Protein AF-A0A6A8G1H1-F1 (afdb_monomer_lite)

InterPro domains:
  IPR019109 Magnetosome protein MamF/MmsF [PF09685] (19-123)

Structure (mmCIF, N/CA/C/O backbone):
data_AF-A0A6A8G1H1-F1
#
_entry.id   AF-A0A6A8G1H1-F1
#
loop_
_atom_site.group_PDB
_atom_site.id
_atom_site.type_symbol
_atom_site.label_atom_id
_atom_site.label_alt_id
_atom_site.label_comp_id
_atom_site.label_asym_id
_atom_site.label_entity_id
_atom_site.label_seq_id
_atom_site.pdbx_PDB_ins_code
_atom_site.Cartn_x
_atom_site.Cartn_y
_atom_site.Cartn_z
_atom_site.occupancy
_atom_site.B_iso_or_equiv
_atom_site.auth_seq_id
_atom_site.auth_comp_id
_atom_site.auth_asym_id
_atom_site.auth_atom_id
_atom_site.pdbx_PDB_model_num
ATOM 1 N N . MET A 1 1 ? -33.283 -12.724 51.612 1.00 51.75 1 MET A N 1
ATOM 2 C CA . MET A 1 1 ? -32.163 -11.760 51.646 1.00 51.75 1 MET A CA 1
ATOM 3 C C . MET A 1 1 ? -31.000 -12.291 50.805 1.00 51.75 1 MET A C 1
ATOM 5 O O . MET A 1 1 ? -29.936 -12.571 51.327 1.00 51.75 1 MET A O 1
ATOM 9 N N . THR A 1 2 ? -31.234 -12.507 49.508 1.00 59.75 2 THR A N 1
ATOM 10 C CA . THR A 1 2 ? -30.225 -12.965 48.522 1.00 59.75 2 THR A CA 1
ATOM 11 C C . THR A 1 2 ? -30.510 -12.427 47.112 1.00 59.75 2 THR A C 1
ATOM 13 O O . THR A 1 2 ? -29.699 -12.595 46.211 1.00 59.75 2 THR A O 1
ATOM 16 N N . THR A 1 3 ? -31.642 -11.747 46.909 1.00 60.66 3 THR A N 1
ATOM 17 C CA . THR A 1 3 ? -32.106 -11.293 45.593 1.00 60.66 3 THR A CA 1
ATOM 18 C C . THR A 1 3 ? -31.481 -9.966 45.146 1.00 60.66 3 THR A C 1
ATOM 20 O O . THR A 1 3 ? -31.533 -9.654 43.966 1.00 60.66 3 THR A O 1
ATOM 23 N N . GLU A 1 4 ? -30.837 -9.215 46.047 1.00 57.47 4 GLU A N 1
ATOM 24 C CA . GLU A 1 4 ? -30.226 -7.911 45.723 1.00 57.47 4 GLU A CA 1
ATOM 25 C C . GLU A 1 4 ? -28.747 -7.994 45.305 1.00 57.47 4 GLU A C 1
ATOM 27 O O . GLU A 1 4 ? -28.201 -7.036 44.772 1.00 57.47 4 GLU A O 1
ATOM 32 N N . MET A 1 5 ? -28.087 -9.148 45.471 1.00 56.41 5 MET A N 1
ATOM 33 C CA . MET A 1 5 ? -26.690 -9.328 45.033 1.00 56.41 5 MET A CA 1
ATOM 34 C C . MET A 1 5 ? -26.546 -9.681 43.544 1.00 56.41 5 MET A C 1
ATOM 36 O O . MET A 1 5 ? -25.437 -9.623 43.019 1.00 56.41 5 MET A O 1
ATOM 40 N N . ASN A 1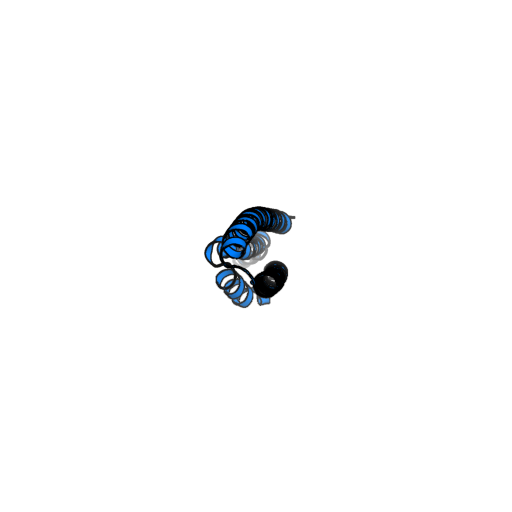 6 ? -27.643 -10.003 42.849 1.00 56.03 6 ASN A N 1
ATOM 41 C CA . ASN A 1 6 ? -27.606 -10.386 41.432 1.00 56.03 6 ASN A CA 1
ATOM 42 C C . ASN A 1 6 ? -27.841 -9.215 40.464 1.00 56.03 6 ASN A C 1
ATOM 44 O O . ASN A 1 6 ? -27.502 -9.337 39.288 1.00 56.03 6 ASN A O 1
ATOM 48 N N . ASP A 1 7 ? -28.348 -8.074 40.939 1.00 54.41 7 ASP A N 1
ATOM 49 C CA . ASP A 1 7 ? -28.655 -6.916 40.080 1.00 54.41 7 ASP A CA 1
ATOM 50 C C . ASP A 1 7 ? -27.447 -5.979 39.870 1.00 54.41 7 ASP A C 1
ATOM 52 O O . ASP A 1 7 ? -27.387 -5.186 38.935 1.00 54.41 7 ASP A O 1
ATOM 56 N N . VAL A 1 8 ? -26.388 -6.140 40.672 1.00 57.62 8 VAL A N 1
ATOM 57 C CA . VAL A 1 8 ? -25.155 -5.334 40.565 1.00 57.62 8 VAL A CA 1
ATOM 58 C C . VAL A 1 8 ? -24.237 -5.783 39.414 1.00 57.62 8 VAL A C 1
ATOM 60 O O . VAL A 1 8 ? -23.178 -5.199 39.187 1.00 57.62 8 VAL A O 1
ATOM 63 N N . THR A 1 9 ? -24.611 -6.827 38.667 1.00 56.66 9 THR A N 1
ATOM 64 C CA . THR A 1 9 ? -23.761 -7.408 37.611 1.00 56.66 9 THR A CA 1
ATOM 65 C C . THR A 1 9 ? -24.048 -6.885 36.203 1.00 56.66 9 THR A C 1
ATOM 67 O O . THR A 1 9 ? -23.244 -7.128 35.303 1.00 56.66 9 THR A O 1
ATOM 70 N N . ASN A 1 10 ? -25.128 -6.127 35.982 1.00 51.62 10 ASN A N 1
ATOM 71 C CA . ASN A 1 10 ? -25.606 -5.847 34.622 1.00 51.62 10 ASN A CA 1
ATOM 72 C C . ASN A 1 10 ? -25.492 -4.386 34.167 1.00 51.62 10 ASN A C 1
ATOM 74 O O . ASN A 1 10 ? -26.318 -3.900 33.404 1.00 51.62 10 ASN A O 1
ATOM 78 N N . HIS A 1 11 ? -24.441 -3.685 34.587 1.00 48.34 11 HIS A N 1
ATOM 79 C CA . HIS A 1 11 ? -23.908 -2.539 33.846 1.00 48.34 11 HIS A CA 1
ATOM 80 C C . HIS A 1 11 ? -22.383 -2.684 33.775 1.00 48.34 11 HIS A C 1
ATOM 82 O O . HIS A 1 11 ? -21.632 -2.086 34.540 1.00 48.34 11 HIS A O 1
ATOM 88 N N . GLN A 1 12 ? -21.912 -3.489 32.817 1.00 55.16 12 GLN A N 1
ATOM 89 C CA . GLN A 1 12 ? -20.512 -3.513 32.371 1.00 55.16 12 GLN A CA 1
ATOM 90 C C . GLN A 1 12 ? -20.343 -2.793 31.009 1.00 55.16 12 GLN A C 1
ATOM 92 O O . GLN A 1 12 ? -19.716 -3.363 30.113 1.00 55.16 12 GLN A O 1
ATOM 97 N N . PRO A 1 13 ? -20.879 -1.568 30.785 1.00 55.28 13 PRO A N 1
ATOM 98 C CA . PRO A 1 13 ? -20.740 -0.899 29.489 1.00 55.28 13 PRO A CA 1
ATOM 99 C C . PRO A 1 13 ? -19.266 -0.637 29.145 1.00 55.28 13 PRO A C 1
ATOM 101 O O . PRO A 1 13 ? -18.880 -0.766 27.991 1.00 55.28 13 PRO A O 1
ATOM 104 N N . ASN A 1 14 ? -18.433 -0.371 30.159 1.00 61.41 14 ASN A N 1
ATOM 105 C CA . ASN A 1 14 ? -17.014 -0.048 29.995 1.00 61.41 14 ASN A CA 1
ATOM 106 C C . ASN A 1 14 ? -16.165 -1.256 29.547 1.00 61.41 14 ASN A C 1
ATOM 108 O O . ASN A 1 14 ? -15.228 -1.118 28.773 1.00 61.41 14 ASN A O 1
ATOM 112 N N . ARG A 1 15 ? -16.476 -2.475 30.008 1.00 64.19 15 ARG A N 1
ATOM 113 C CA . ARG A 1 15 ? -15.637 -3.646 29.697 1.00 64.19 15 ARG A CA 1
ATOM 114 C C . ARG A 1 15 ? -15.801 -4.082 28.245 1.00 64.19 15 ARG A C 1
ATOM 116 O O . ARG A 1 15 ? -14.813 -4.249 27.541 1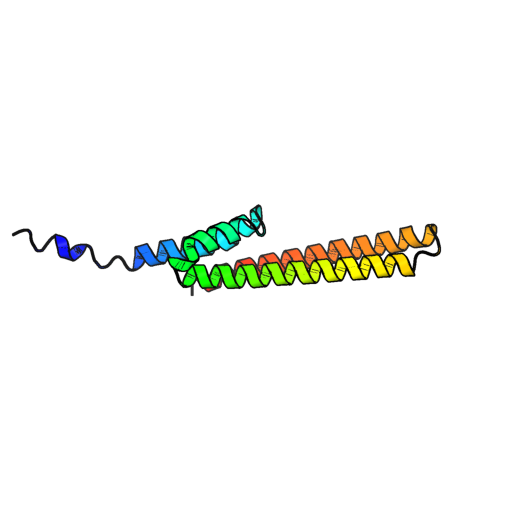.00 64.19 15 ARG A O 1
ATOM 123 N N . LYS A 1 16 ? -17.055 -4.161 27.788 1.00 69.94 16 LYS A N 1
ATOM 124 C CA . LYS A 1 16 ? -17.370 -4.507 26.402 1.00 69.94 16 LYS A CA 1
ATOM 125 C C . LYS A 1 16 ? -16.830 -3.455 25.427 1.00 69.94 16 LYS A C 1
ATOM 127 O O . LYS A 1 16 ? -16.216 -3.826 24.437 1.00 69.94 16 LYS A O 1
ATOM 132 N N . SER A 1 17 ? -16.964 -2.159 25.732 1.00 73.94 17 SER A N 1
ATOM 133 C CA . SER A 1 17 ? -16.403 -1.101 24.878 1.00 73.94 17 SER A CA 1
ATOM 134 C C . SER A 1 17 ? -14.877 -1.164 24.775 1.00 73.94 17 SER A C 1
ATOM 136 O O . SER A 1 17 ? -14.325 -0.959 23.698 1.00 73.94 17 SER A O 1
ATOM 138 N N . ASN A 1 18 ? -14.184 -1.475 25.873 1.00 79.81 18 ASN A N 1
ATOM 139 C CA . ASN A 1 18 ? -12.722 -1.540 25.876 1.00 79.81 18 ASN A CA 1
ATOM 140 C C . ASN A 1 18 ? -12.202 -2.719 25.053 1.00 79.81 18 ASN A C 1
ATOM 142 O O . ASN A 1 18 ? -11.249 -2.550 24.294 1.00 79.81 18 ASN A O 1
ATOM 146 N N . ASP A 1 19 ? -12.850 -3.880 25.148 1.00 82.00 19 ASP A N 1
ATOM 147 C CA . ASP A 1 19 ? -12.478 -5.052 24.355 1.00 82.00 19 ASP 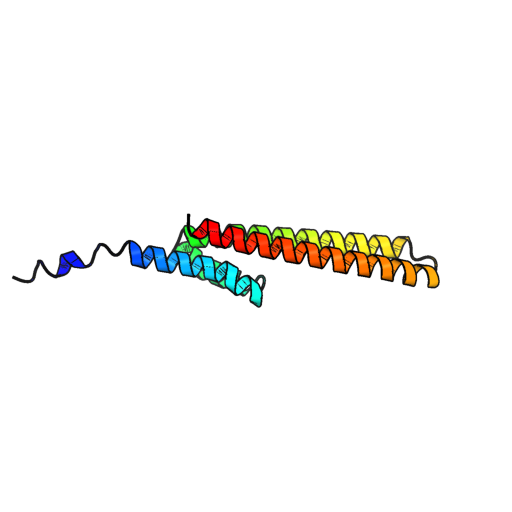A CA 1
ATOM 148 C C . ASP A 1 19 ? -12.661 -4.777 22.854 1.00 82.00 19 ASP A C 1
ATOM 150 O O . ASP A 1 19 ? -11.779 -5.087 22.055 1.00 82.00 19 ASP A O 1
ATOM 154 N N . GLU A 1 20 ? -13.752 -4.115 22.459 1.00 80.56 20 GLU A N 1
ATOM 155 C CA . GLU A 1 20 ? -14.006 -3.718 21.067 1.00 80.56 20 GLU A CA 1
ATOM 156 C C . GLU A 1 20 ? -12.953 -2.729 20.530 1.00 80.56 20 GLU A C 1
ATOM 158 O O . GLU A 1 20 ? -12.461 -2.895 19.407 1.00 80.56 20 GLU A O 1
ATOM 163 N N . ASN A 1 21 ? -12.544 -1.753 21.347 1.00 83.88 21 ASN A N 1
ATOM 164 C CA . ASN A 1 21 ? -11.486 -0.799 21.005 1.00 83.88 21 ASN A CA 1
ATOM 165 C C . ASN A 1 21 ? -10.134 -1.497 20.817 1.00 83.88 21 ASN A C 1
ATOM 167 O O . ASN A 1 21 ? -9.438 -1.246 19.830 1.00 83.88 21 ASN A O 1
ATOM 171 N N . ILE A 1 22 ? -9.780 -2.415 21.724 1.00 84.88 22 ILE A N 1
ATOM 172 C CA . ILE A 1 22 ? -8.536 -3.192 21.640 1.00 84.88 22 ILE A CA 1
ATOM 173 C C . ILE A 1 22 ? -8.524 -4.038 20.366 1.00 84.88 22 ILE A C 1
ATOM 175 O O . ILE A 1 22 ? -7.512 -4.066 19.669 1.00 84.88 22 ILE A O 1
ATOM 179 N N . MET A 1 23 ? -9.638 -4.687 20.017 1.00 83.62 23 MET A N 1
ATOM 180 C CA . MET A 1 23 ? -9.749 -5.509 18.804 1.00 83.62 23 MET A CA 1
ATOM 181 C C . MET A 1 23 ? -9.554 -4.679 17.535 1.00 83.62 23 MET A C 1
ATOM 183 O O . MET A 1 23 ? -8.839 -5.099 16.625 1.00 83.62 23 MET A O 1
ATOM 187 N N . ALA A 1 24 ? -10.158 -3.491 17.480 1.00 82.44 24 ALA A N 1
ATOM 188 C CA . ALA A 1 24 ? -10.002 -2.583 16.352 1.00 82.44 24 ALA A CA 1
ATOM 189 C C . ALA A 1 24 ? -8.570 -2.049 16.239 1.00 82.44 24 ALA A C 1
ATOM 191 O O . ALA A 1 24 ? -8.018 -2.027 15.141 1.00 82.44 24 ALA A O 1
ATOM 192 N N . MET A 1 25 ? -7.928 -1.700 17.357 1.00 84.44 25 MET A N 1
ATOM 193 C CA . MET A 1 25 ? -6.504 -1.348 17.366 1.00 84.44 25 MET A CA 1
ATOM 194 C C . MET A 1 25 ? -5.631 -2.517 16.903 1.00 84.44 25 MET A C 1
ATOM 196 O O . MET A 1 25 ? -4.678 -2.311 16.152 1.00 84.44 25 MET A O 1
ATOM 200 N N . LEU A 1 26 ? -5.977 -3.747 17.293 1.00 84.81 26 LEU A N 1
ATOM 201 C CA . LEU A 1 26 ? -5.249 -4.953 16.910 1.00 84.81 26 LEU A CA 1
ATOM 202 C C . LEU A 1 26 ? -5.222 -5.153 15.390 1.00 84.81 26 LEU A C 1
ATOM 204 O O . LEU A 1 26 ? -4.204 -5.592 14.870 1.00 84.81 26 LEU A O 1
ATOM 208 N N . ILE A 1 27 ? -6.289 -4.789 14.669 1.00 83.12 27 ILE A N 1
ATOM 209 C CA . ILE A 1 27 ? -6.325 -4.821 13.194 1.00 83.12 27 ILE A CA 1
ATOM 210 C C . ILE A 1 27 ? -5.221 -3.923 12.614 1.00 83.12 27 ILE A C 1
ATOM 212 O O . ILE A 1 27 ? -4.433 -4.370 11.781 1.00 83.12 27 ILE A O 1
ATOM 216 N N . TYR A 1 28 ? -5.107 -2.681 13.089 1.00 81.75 28 TYR A N 1
ATOM 217 C CA . TYR A 1 28 ? -4.083 -1.737 12.623 1.00 81.75 28 TYR A CA 1
ATOM 218 C C . TYR A 1 28 ? -2.674 -2.093 13.115 1.00 81.75 28 TYR A C 1
ATOM 220 O O . TYR A 1 28 ? -1.694 -1.849 12.414 1.00 81.75 28 TYR A O 1
ATOM 228 N N . LEU A 1 29 ? -2.553 -2.720 14.286 1.00 82.19 29 LEU A N 1
ATOM 229 C CA . LEU A 1 29 ? -1.263 -3.122 14.841 1.0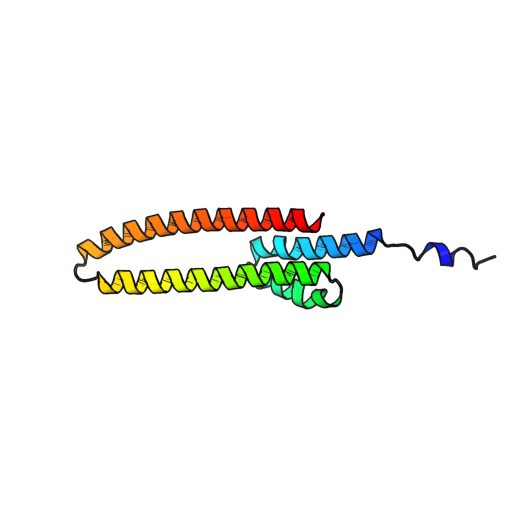0 82.19 29 LEU A CA 1
ATOM 230 C C . LEU A 1 29 ? -0.718 -4.391 14.167 1.00 82.19 29 LEU A C 1
ATOM 232 O O . LEU A 1 29 ? 0.452 -4.431 13.793 1.00 82.19 29 LEU A O 1
ATOM 236 N N . LEU A 1 30 ? -1.560 -5.407 13.927 1.00 81.00 30 LEU A N 1
ATOM 237 C CA . LEU A 1 30 ?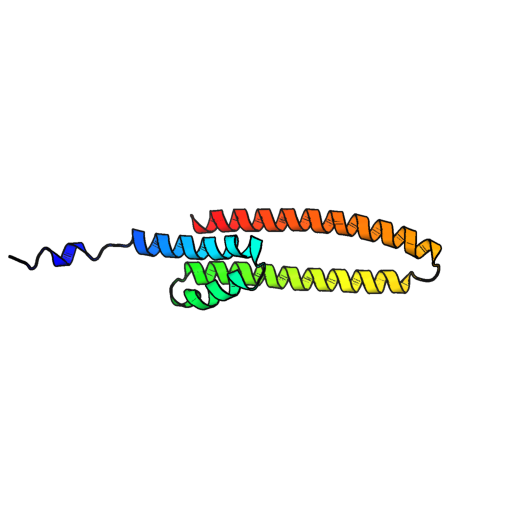 -1.164 -6.608 13.176 1.00 81.00 30 LEU A CA 1
ATOM 238 C C . LEU A 1 30 ? -0.875 -6.304 11.711 1.00 81.00 30 LEU A C 1
ATOM 240 O O . LEU A 1 30 ? -0.082 -7.021 11.097 1.00 81.00 30 LEU A O 1
ATOM 244 N N . SER A 1 31 ? -1.480 -5.256 11.150 1.00 77.94 31 SER A N 1
ATOM 245 C CA . SER A 1 31 ? -1.165 -4.779 9.803 1.00 77.94 31 SER A CA 1
ATOM 246 C C . SER A 1 31 ? 0.325 -4.493 9.632 1.00 77.94 31 SER A C 1
ATOM 248 O O . SER A 1 31 ? 0.880 -4.795 8.580 1.00 77.94 31 SER A O 1
ATOM 250 N N . LEU A 1 32 ? 0.997 -3.975 10.662 1.00 72.62 32 LEU A N 1
ATOM 251 C CA . LEU A 1 32 ? 2.427 -3.662 10.588 1.00 72.62 32 LEU A CA 1
ATOM 252 C C . LEU A 1 32 ? 3.293 -4.907 10.356 1.00 72.62 32 LEU A C 1
ATOM 254 O O . LEU A 1 32 ? 4.338 -4.814 9.721 1.00 72.62 32 LEU A O 1
ATOM 258 N N . PHE A 1 33 ? 2.847 -6.069 10.837 1.00 75.25 33 PHE A N 1
ATOM 259 C CA . PHE A 1 33 ? 3.599 -7.324 10.749 1.00 75.25 33 PHE A CA 1
ATOM 260 C C . PHE A 1 33 ? 3.103 -8.248 9.640 1.00 75.25 33 PHE A C 1
ATOM 262 O O . PHE A 1 33 ? 3.883 -8.989 9.053 1.00 75.25 33 PHE A O 1
ATOM 269 N N . THR A 1 34 ? 1.797 -8.237 9.370 1.00 74.56 34 THR A N 1
ATOM 270 C CA . THR A 1 34 ? 1.146 -9.231 8.502 1.00 74.56 34 THR A CA 1
ATOM 271 C C . THR A 1 34 ? 0.421 -8.633 7.298 1.00 74.56 34 THR A C 1
ATOM 273 O O . THR A 1 34 ? -0.123 -9.415 6.523 1.00 74.56 34 THR A O 1
ATOM 276 N N . SER A 1 35 ? 0.459 -7.297 7.127 1.00 71.88 35 SER A N 1
ATOM 277 C CA . SER A 1 35 ? 0.045 -6.426 5.997 1.00 71.88 35 SER A CA 1
ATOM 278 C C . SER A 1 35 ? -1.347 -6.614 5.371 1.00 71.88 35 SER A C 1
ATOM 280 O O . SER A 1 35 ? -1.910 -5.656 4.862 1.00 71.88 35 SER A O 1
ATOM 282 N N . ILE A 1 36 ? -1.918 -7.816 5.385 1.00 81.38 36 ILE A N 1
ATOM 283 C CA . ILE A 1 36 ? -3.224 -8.180 4.832 1.00 81.38 36 ILE A CA 1
ATOM 284 C C . ILE A 1 36 ? -3.831 -9.317 5.664 1.00 81.38 36 ILE A C 1
ATOM 286 O O . ILE A 1 36 ? -4.960 -9.199 6.130 1.00 81.38 36 ILE A O 1
ATOM 290 N N . ILE A 1 37 ? -3.087 -10.413 5.871 1.00 84.56 37 ILE A N 1
ATOM 291 C CA . ILE A 1 37 ? -3.635 -11.675 6.401 1.00 84.56 37 ILE A CA 1
ATOM 292 C C . ILE A 1 37 ? -4.106 -11.526 7.854 1.00 84.56 37 ILE A C 1
ATOM 294 O O . ILE A 1 37 ? -5.244 -11.871 8.161 1.00 84.56 37 ILE A O 1
ATOM 298 N N . GLY A 1 38 ? -3.271 -11.002 8.756 1.00 85.94 38 GLY A N 1
ATOM 299 C CA . GLY A 1 38 ? -3.632 -10.887 10.177 1.00 85.94 38 GLY A CA 1
ATOM 300 C C . GLY A 1 38 ? -4.838 -9.974 10.430 1.00 85.94 38 GLY A C 1
ATOM 301 O O . GLY A 1 38 ? -5.790 -10.418 11.074 1.00 85.94 38 GLY A O 1
ATOM 302 N N . PRO A 1 39 ? -4.862 -8.741 9.886 1.00 86.06 39 PRO A N 1
ATOM 303 C CA . PRO A 1 39 ? -6.018 -7.850 9.975 1.00 86.06 39 PRO A CA 1
ATOM 304 C C . PRO A 1 39 ? -7.299 -8.477 9.410 1.00 86.06 39 PRO A C 1
ATOM 306 O O . PRO A 1 39 ? -8.364 -8.352 10.014 1.00 86.06 39 PRO A O 1
ATOM 309 N N . LEU A 1 40 ? -7.192 -9.186 8.279 1.00 88.62 40 LEU A N 1
ATOM 310 C CA . LEU A 1 40 ? -8.319 -9.847 7.624 1.00 88.62 40 LEU A CA 1
ATOM 311 C C . LEU A 1 40 ? -8.893 -10.986 8.477 1.00 88.62 40 LEU A C 1
ATOM 313 O O . LEU A 1 40 ? -10.112 -11.079 8.608 1.00 88.62 40 LEU A O 1
ATOM 317 N N . ILE A 1 41 ? -8.036 -11.815 9.088 1.00 87.69 41 ILE A N 1
ATOM 318 C CA . ILE A 1 41 ? -8.463 -12.882 10.008 1.00 87.69 41 ILE A CA 1
ATOM 319 C C . ILE A 1 41 ? -9.210 -12.288 11.207 1.00 87.69 41 ILE A C 1
ATOM 321 O O . ILE A 1 41 ? -10.296 -12.757 11.543 1.00 87.69 41 ILE A O 1
ATOM 325 N N . ILE A 1 42 ? -8.662 -11.242 11.836 1.00 86.12 42 ILE A N 1
ATOM 326 C CA . ILE A 1 42 ? -9.287 -10.616 13.010 1.00 86.12 42 ILE A CA 1
ATOM 327 C C . ILE A 1 42 ? -10.639 -10.012 12.637 1.00 86.12 42 ILE A C 1
ATOM 329 O O . ILE A 1 42 ? -11.616 -10.216 13.358 1.00 86.12 42 ILE A O 1
ATOM 333 N N . TRP A 1 43 ? -10.712 -9.305 11.506 1.00 90.69 43 TRP A N 1
ATOM 334 C CA . TRP A 1 43 ? -11.967 -8.735 11.034 1.00 90.69 43 TRP A CA 1
ATOM 335 C C . TRP A 1 43 ? -13.004 -9.826 10.751 1.00 90.69 43 TRP A C 1
ATOM 337 O O . TRP A 1 43 ? -14.119 -9.719 11.249 1.00 90.69 43 TRP A O 1
ATOM 347 N N . LEU A 1 44 ? -12.654 -10.912 10.050 1.00 88.00 44 LEU A N 1
ATOM 348 C CA . LEU A 1 44 ? -13.597 -12.012 9.797 1.00 88.00 44 LEU A CA 1
ATOM 349 C C . LEU A 1 44 ? -14.128 -12.650 11.084 1.00 88.00 44 LEU A C 1
ATOM 351 O O . LEU A 1 44 ? -15.295 -13.027 11.118 1.00 88.00 44 LEU A O 1
ATOM 355 N N . LEU A 1 45 ? -13.286 -12.768 12.115 1.00 89.31 45 LEU A N 1
ATOM 356 C CA . LEU A 1 45 ? -13.666 -13.367 13.393 1.00 89.31 45 LEU A CA 1
ATOM 357 C C . LEU A 1 45 ? -14.546 -12.447 14.248 1.00 89.31 45 LEU A C 1
ATOM 359 O O . LEU A 1 45 ? -15.418 -12.946 14.947 1.00 89.31 45 LEU A O 1
ATOM 363 N N . LYS A 1 46 ? -14.316 -11.125 14.226 1.00 86.62 46 LYS A N 1
ATOM 364 C CA . LYS A 1 46 ? -14.996 -10.170 15.126 1.00 86.62 46 LYS A CA 1
ATOM 365 C C . LYS A 1 46 ? -16.013 -9.240 14.467 1.00 86.62 46 LYS A C 1
ATOM 367 O O . LYS A 1 46 ? -16.698 -8.515 15.188 1.00 86.62 46 LYS A O 1
ATOM 372 N N . LYS A 1 47 ? -16.143 -9.233 13.137 1.00 85.75 47 LYS A N 1
ATOM 373 C CA . LYS A 1 47 ? -17.072 -8.331 12.422 1.00 85.75 47 LYS A CA 1
ATOM 374 C C . LYS A 1 47 ? -18.518 -8.444 12.919 1.00 85.75 47 LYS A C 1
ATOM 376 O O . LYS A 1 47 ? -19.220 -7.442 12.964 1.00 85.75 47 LYS A O 1
ATOM 381 N N . ASP A 1 48 ? -18.946 -9.646 13.307 1.00 88.56 48 ASP A N 1
ATOM 382 C CA . ASP A 1 48 ? -20.324 -9.909 13.730 1.00 88.56 48 ASP A CA 1
ATOM 383 C C . ASP A 1 48 ? -20.525 -9.592 15.226 1.00 88.56 48 ASP A C 1
ATOM 385 O O . ASP A 1 48 ? -21.653 -9.402 15.678 1.00 88.56 48 ASP A O 1
ATOM 389 N N . GLU A 1 49 ? -19.431 -9.474 15.992 1.00 85.38 49 GLU A N 1
ATOM 390 C CA . GLU A 1 49 ? -19.444 -9.188 17.431 1.00 85.38 49 GLU A CA 1
ATOM 391 C C . GLU A 1 49 ? -19.469 -7.681 17.737 1.00 85.38 49 GLU A C 1
ATOM 393 O O . GLU A 1 49 ? -20.102 -7.263 18.709 1.00 85.38 49 GLU A O 1
ATOM 398 N N . SER A 1 50 ? -18.813 -6.854 16.910 1.00 84.12 50 SER A N 1
ATOM 399 C CA . SER A 1 50 ? -18.727 -5.403 17.119 1.00 84.12 50 SER A CA 1
ATOM 400 C C . SER A 1 50 ? -18.812 -4.597 15.826 1.00 84.12 50 SER A C 1
ATOM 402 O O . SER A 1 50 ? -18.021 -4.764 14.896 1.00 84.12 50 SER A O 1
ATOM 404 N N . LYS A 1 51 ? -19.715 -3.606 15.822 1.00 85.94 51 LYS A N 1
ATOM 405 C CA . LYS A 1 51 ? -19.854 -2.626 14.730 1.00 85.94 51 LYS A CA 1
ATOM 406 C C . LYS A 1 51 ? -18.607 -1.752 14.561 1.00 85.94 51 LYS A C 1
ATOM 408 O O . LYS A 1 51 ? -18.346 -1.283 13.453 1.00 85.94 51 LYS A O 1
ATOM 413 N N . LEU A 1 52 ? -17.858 -1.514 15.641 1.00 84.94 52 LEU A N 1
ATOM 414 C CA . LEU A 1 52 ? -16.618 -0.741 15.604 1.00 84.94 52 LEU A CA 1
ATOM 415 C C . LEU A 1 52 ? -15.536 -1.540 14.878 1.00 84.94 52 LEU A C 1
ATOM 417 O O . LEU A 1 52 ? -14.915 -1.023 13.950 1.00 84.94 52 LEU A O 1
ATOM 421 N N . VAL A 1 53 ? -15.384 -2.821 15.226 1.00 85.81 53 VAL A N 1
ATOM 422 C CA . VAL A 1 53 ? -14.438 -3.724 14.558 1.00 85.81 53 VAL A CA 1
ATOM 423 C C . VAL A 1 53 ? -14.812 -3.936 13.090 1.00 85.81 53 VAL A C 1
ATOM 425 O O . VAL A 1 53 ? -13.928 -3.907 12.234 1.00 85.81 53 VAL A O 1
ATOM 428 N N . ASP A 1 54 ? -16.105 -4.065 12.769 1.00 89.50 54 ASP A N 1
ATOM 429 C CA . ASP A 1 54 ? -16.562 -4.148 11.377 1.00 89.50 54 ASP A CA 1
ATOM 430 C C . ASP A 1 54 ? -16.181 -2.896 10.573 1.00 89.50 54 ASP A C 1
ATOM 432 O O . ASP A 1 54 ? -15.603 -3.000 9.490 1.00 89.50 54 ASP A O 1
ATOM 436 N N . ARG A 1 55 ? -16.436 -1.699 11.120 1.00 89.19 55 ARG A N 1
ATOM 437 C CA . ARG A 1 55 ? -16.064 -0.431 10.476 1.00 89.19 55 ARG A CA 1
ATOM 438 C C . ARG A 1 55 ? -14.549 -0.298 10.317 1.00 89.19 55 ARG A C 1
ATOM 440 O O . ARG A 1 55 ? -14.087 0.064 9.237 1.00 89.19 55 ARG A O 1
ATOM 447 N N . ALA A 1 56 ? -13.786 -0.594 11.369 1.00 87.25 56 ALA A N 1
ATOM 448 C CA . ALA A 1 56 ? -12.329 -0.518 11.368 1.00 87.25 56 ALA A CA 1
ATOM 449 C C . ALA A 1 56 ? -11.716 -1.464 10.328 1.00 87.25 56 ALA A C 1
ATOM 451 O O . ALA A 1 56 ? -10.894 -1.033 9.519 1.00 87.25 56 ALA A O 1
ATOM 452 N N . GLY A 1 57 ? -12.163 -2.721 10.295 1.00 87.88 57 GLY A N 1
ATOM 453 C CA . GLY A 1 57 ? -11.691 -3.702 9.324 1.00 87.88 57 GLY A CA 1
ATOM 454 C C . GLY A 1 57 ? -12.104 -3.371 7.891 1.00 87.88 57 GLY A C 1
ATOM 455 O O . GLY A 1 57 ? -11.268 -3.459 6.998 1.00 87.88 57 GLY A O 1
ATOM 456 N N . LYS A 1 58 ? -13.332 -2.888 7.651 1.00 88.94 58 LYS A N 1
ATOM 457 C CA . LYS A 1 58 ? -13.755 -2.419 6.317 1.00 88.94 58 LYS A CA 1
ATOM 458 C C . LYS A 1 58 ? -12.916 -1.247 5.813 1.00 88.94 58 LYS A C 1
ATOM 460 O O . LYS A 1 58 ? -12.464 -1.285 4.670 1.00 88.94 58 LYS A O 1
ATOM 465 N N . ASN A 1 59 ? -12.680 -0.232 6.648 1.00 87.50 59 ASN A N 1
ATOM 466 C CA . ASN A 1 59 ? -11.838 0.911 6.281 1.00 87.50 59 ASN A CA 1
ATOM 467 C C . ASN A 1 59 ? -10.413 0.472 5.950 1.00 87.50 59 ASN A C 1
ATOM 469 O O . ASN A 1 59 ? -9.863 0.876 4.925 1.00 87.50 59 ASN A O 1
ATOM 473 N N . TYR A 1 60 ? -9.843 -0.376 6.805 1.00 87.00 60 TYR A N 1
ATOM 474 C CA . TYR A 1 60 ? -8.510 -0.915 6.610 1.00 87.00 60 TYR A CA 1
ATOM 475 C C . TYR A 1 60 ? -8.409 -1.719 5.307 1.00 87.00 60 TYR A C 1
ATOM 477 O O . TYR A 1 60 ? -7.547 -1.446 4.478 1.00 87.00 60 TYR A O 1
ATOM 485 N N . LEU A 1 61 ? -9.322 -2.666 5.076 1.00 88.94 61 LEU A N 1
ATOM 486 C CA . LEU A 1 61 ? -9.295 -3.503 3.878 1.00 88.94 61 LEU A CA 1
ATOM 487 C C . LEU A 1 61 ? -9.507 -2.690 2.604 1.00 88.94 61 LEU A C 1
ATOM 489 O O . LEU A 1 61 ? -8.799 -2.916 1.628 1.00 88.94 61 LEU A O 1
ATOM 493 N N . ASN A 1 62 ? -10.423 -1.721 2.609 1.00 89.56 62 ASN A N 1
ATOM 494 C CA . ASN A 1 62 ? -10.641 -0.860 1.451 1.00 89.56 62 ASN A CA 1
ATOM 495 C C . ASN A 1 62 ? -9.385 -0.044 1.099 1.00 89.56 62 ASN A C 1
ATOM 497 O O . ASN A 1 62 ? -9.032 0.077 -0.077 1.00 89.56 62 ASN A O 1
ATOM 501 N N . TYR A 1 63 ? -8.683 0.470 2.113 1.00 86.62 63 TYR A N 1
ATOM 502 C CA . TYR A 1 63 ? -7.395 1.138 1.933 1.00 86.62 63 TYR A CA 1
ATOM 503 C C . TYR A 1 63 ? -6.341 0.181 1.361 1.00 86.62 63 TYR A C 1
ATOM 505 O O . TYR A 1 63 ? -5.736 0.474 0.330 1.00 86.62 63 TYR A O 1
ATOM 513 N N . THR A 1 64 ? -6.175 -0.988 1.976 1.00 86.94 64 THR A N 1
ATOM 514 C CA . THR A 1 64 ? -5.182 -1.990 1.579 1.00 86.94 64 THR A CA 1
ATOM 515 C C . THR A 1 64 ? -5.407 -2.490 0.152 1.00 86.94 64 THR A C 1
ATOM 517 O O . THR A 1 64 ? -4.467 -2.555 -0.637 1.00 86.94 64 THR A O 1
ATOM 520 N N . ILE A 1 65 ? -6.653 -2.777 -0.227 1.00 88.44 65 ILE A N 1
ATOM 521 C CA . ILE A 1 65 ? -7.010 -3.216 -1.583 1.00 88.44 65 ILE A CA 1
ATOM 522 C C . ILE A 1 65 ? -6.733 -2.106 -2.599 1.00 88.44 65 ILE A C 1
ATOM 524 O O . ILE A 1 65 ? -6.107 -2.363 -3.626 1.00 88.44 65 ILE A O 1
ATOM 528 N N . SER A 1 66 ? -7.132 -0.867 -2.299 1.00 89.31 66 SER A N 1
ATOM 529 C CA . SER A 1 66 ? -6.847 0.281 -3.168 1.00 89.31 66 SER A CA 1
ATOM 530 C C . SER A 1 66 ? -5.342 0.462 -3.372 1.00 89.31 66 SER A C 1
ATOM 532 O O . SER A 1 66 ? -4.884 0.636 -4.499 1.00 89.31 66 SER A O 1
ATOM 534 N N . TYR A 1 67 ? -4.560 0.359 -2.296 1.00 85.06 67 TYR A N 1
ATOM 535 C CA . TYR A 1 67 ? -3.104 0.464 -2.335 1.00 85.06 67 TYR A CA 1
ATOM 536 C C . TYR A 1 67 ? -2.461 -0.627 -3.207 1.00 85.06 67 TYR A C 1
ATOM 538 O O . TYR A 1 67 ? -1.593 -0.343 -4.036 1.00 85.06 67 TYR A O 1
ATOM 546 N N . ILE A 1 68 ? -2.923 -1.874 -3.087 1.00 87.38 68 ILE A N 1
ATOM 547 C CA . ILE A 1 68 ? -2.432 -2.993 -3.904 1.00 87.38 68 ILE A CA 1
ATOM 548 C C . ILE A 1 68 ? -2.756 -2.769 -5.383 1.00 87.38 68 ILE A C 1
ATOM 550 O O . ILE A 1 68 ? -1.882 -2.926 -6.229 1.00 87.38 68 ILE A O 1
ATOM 554 N N . ILE A 1 69 ? -3.979 -2.344 -5.706 1.00 90.12 69 ILE A N 1
ATOM 555 C CA . ILE A 1 69 ? -4.377 -2.088 -7.095 1.00 90.12 69 ILE A CA 1
ATOM 556 C C . ILE A 1 69 ? -3.503 -0.989 -7.709 1.00 90.12 69 ILE A C 1
ATOM 558 O O . ILE A 1 69 ? -2.926 -1.191 -8.777 1.00 90.12 69 ILE A O 1
ATOM 562 N N . TRP A 1 70 ? -3.348 0.149 -7.026 1.00 87.56 70 TRP A N 1
ATOM 563 C CA . TRP A 1 70 ? -2.519 1.251 -7.520 1.00 87.56 70 TRP A CA 1
ATOM 564 C C . TRP A 1 70 ? -1.044 0.868 -7.657 1.00 87.56 70 TRP A C 1
ATOM 566 O O . TRP A 1 70 ? -0.412 1.245 -8.644 1.00 87.56 70 TRP A O 1
ATOM 576 N N . SER A 1 71 ? -0.498 0.086 -6.722 1.00 84.94 71 SER A N 1
ATOM 577 C CA . SER A 1 71 ? 0.893 -0.374 -6.817 1.00 84.94 71 SER A CA 1
ATOM 578 C C . SER A 1 71 ? 1.115 -1.306 -8.014 1.00 84.94 71 SER A C 1
ATOM 580 O O . SER A 1 71 ? 2.085 -1.121 -8.748 1.00 84.94 71 SER A O 1
ATOM 582 N N . ILE A 1 72 ? 0.189 -2.231 -8.289 1.00 88.88 72 ILE A N 1
ATOM 583 C CA . ILE A 1 72 ? 0.248 -3.100 -9.476 1.00 88.88 72 ILE A CA 1
ATOM 584 C C . ILE A 1 72 ? 0.168 -2.271 -10.762 1.00 88.88 72 ILE A C 1
ATOM 586 O O . ILE A 1 72 ? 0.978 -2.470 -11.667 1.00 88.88 72 ILE A O 1
ATOM 590 N N . VAL A 1 73 ? -0.770 -1.321 -10.845 1.00 90.38 73 VAL A N 1
ATOM 591 C CA . VAL A 1 73 ? -0.933 -0.452 -12.024 1.00 90.38 73 VAL A CA 1
ATOM 592 C C . VAL A 1 73 ? 0.354 0.321 -12.318 1.00 90.38 73 VAL A C 1
ATOM 594 O O . VAL A 1 73 ? 0.807 0.336 -13.462 1.00 90.38 73 VAL A O 1
ATOM 597 N N . LEU A 1 74 ? 0.980 0.910 -11.295 1.00 86.81 74 LEU A N 1
ATOM 598 C CA . LEU A 1 74 ? 2.240 1.637 -11.457 1.00 86.81 74 LEU A CA 1
ATOM 599 C C . LEU A 1 74 ? 3.367 0.727 -11.956 1.00 86.81 74 LEU A C 1
ATOM 601 O O . LEU A 1 74 ? 4.049 1.087 -12.912 1.00 86.81 74 LEU A O 1
ATOM 605 N N . VAL A 1 75 ? 3.527 -0.468 -11.376 1.00 86.38 75 VAL A N 1
ATOM 606 C CA . VAL A 1 75 ? 4.559 -1.431 -11.801 1.00 86.38 75 VAL A CA 1
ATOM 607 C C . VAL A 1 75 ? 4.369 -1.848 -13.259 1.00 86.38 75 VAL A C 1
ATOM 609 O O . VAL A 1 75 ? 5.338 -1.881 -14.017 1.00 86.38 75 VAL A O 1
ATOM 612 N N . VAL A 1 76 ? 3.131 -2.130 -13.674 1.00 88.06 76 VAL A N 1
ATOM 613 C CA . VAL A 1 76 ? 2.819 -2.516 -15.057 1.00 88.06 76 VAL A CA 1
ATOM 614 C C . VAL A 1 76 ? 3.137 -1.378 -16.028 1.00 88.06 76 VAL A C 1
ATOM 616 O O . VAL A 1 76 ? 3.792 -1.612 -17.044 1.00 88.06 76 VAL A O 1
ATOM 619 N N . ILE A 1 77 ? 2.747 -0.141 -15.703 1.00 86.44 77 ILE A N 1
ATOM 620 C CA . ILE A 1 77 ? 3.056 1.041 -16.523 1.00 86.44 77 ILE A CA 1
ATOM 621 C C . ILE A 1 77 ? 4.571 1.248 -16.626 1.00 86.44 77 ILE A C 1
ATOM 623 O O . ILE A 1 77 ? 5.079 1.490 -17.720 1.00 86.44 77 ILE A O 1
ATOM 627 N N . THR A 1 78 ? 5.307 1.121 -15.519 1.00 83.69 78 THR A N 1
ATOM 628 C CA . THR A 1 78 ? 6.769 1.249 -15.520 1.00 83.69 78 THR A CA 1
ATOM 629 C C . THR A 1 78 ? 7.434 0.156 -16.356 1.00 83.69 78 THR A C 1
ATOM 631 O O . THR A 1 78 ? 8.320 0.473 -17.144 1.00 83.69 78 THR A O 1
ATOM 634 N N . LEU A 1 79 ? 6.998 -1.104 -16.248 1.00 82.94 79 LEU A N 1
ATOM 635 C CA . LEU A 1 79 ? 7.541 -2.209 -17.049 1.00 82.94 79 LEU A CA 1
ATOM 636 C C . LEU A 1 79 ? 7.320 -1.996 -18.548 1.00 82.94 79 LEU A C 1
ATOM 638 O O . LEU A 1 79 ? 8.255 -2.143 -19.333 1.00 82.94 79 LEU A O 1
ATOM 642 N N . ILE A 1 80 ? 6.102 -1.615 -18.938 1.00 84.94 80 ILE A N 1
ATOM 643 C CA . ILE A 1 80 ? 5.759 -1.325 -20.335 1.00 84.94 80 ILE A CA 1
ATOM 644 C C . ILE A 1 80 ? 6.572 -0.132 -20.840 1.00 84.94 80 ILE A C 1
ATOM 646 O O . ILE A 1 80 ? 7.142 -0.197 -21.928 1.00 84.94 80 ILE A O 1
ATOM 650 N N . GLY A 1 81 ? 6.671 0.927 -20.031 1.00 80.19 81 GLY A N 1
ATOM 651 C CA . GLY A 1 81 ? 7.486 2.100 -20.321 1.00 80.19 81 GLY A CA 1
ATOM 652 C C . GLY A 1 81 ? 8.931 1.712 -20.602 1.00 80.19 81 GLY A C 1
ATOM 653 O O . GLY A 1 81 ? 9.417 1.980 -21.692 1.00 80.19 81 GLY A O 1
ATOM 654 N N . VAL A 1 82 ? 9.584 1.002 -19.677 1.00 78.75 82 VAL A N 1
ATOM 655 C CA . VAL A 1 82 ? 10.975 0.541 -19.832 1.00 78.75 82 VAL A CA 1
ATOM 656 C C . VAL A 1 82 ? 11.154 -0.328 -21.078 1.00 78.75 82 VAL A C 1
ATOM 658 O O . VAL A 1 82 ? 12.143 -0.157 -21.782 1.00 78.75 82 VAL A O 1
ATOM 661 N N . PHE A 1 83 ? 10.208 -1.217 -21.387 1.00 77.56 83 PHE A N 1
ATOM 662 C CA . PHE A 1 83 ? 10.288 -2.072 -22.574 1.00 77.56 83 PHE A CA 1
ATOM 663 C C . PHE A 1 83 ? 10.188 -1.281 -23.891 1.00 77.56 83 PHE A C 1
ATOM 665 O O . PHE A 1 83 ? 10.909 -1.578 -24.838 1.00 77.56 83 PHE A O 1
ATOM 672 N N . LEU A 1 84 ? 9.345 -0.244 -23.951 1.00 78.00 84 LEU A N 1
ATOM 673 C CA . LEU A 1 84 ? 9.171 0.607 -25.140 1.00 78.00 84 LEU A CA 1
ATOM 674 C C . LEU A 1 84 ? 10.405 1.460 -25.471 1.00 78.00 84 LEU A C 1
ATOM 676 O O . LEU A 1 84 ? 10.682 1.699 -26.643 1.00 78.00 84 LEU A O 1
ATOM 680 N N . ILE A 1 85 ? 11.143 1.917 -24.456 1.00 73.38 85 ILE A N 1
ATOM 681 C CA . ILE A 1 85 ? 12.380 2.712 -24.611 1.00 73.38 85 ILE A CA 1
ATOM 682 C C . ILE A 1 85 ? 13.657 1.854 -24.669 1.00 73.38 85 ILE A C 1
ATOM 684 O O . ILE A 1 85 ? 14.759 2.393 -24.781 1.00 73.38 85 ILE A O 1
ATOM 688 N N . ALA A 1 86 ? 13.535 0.524 -24.618 1.00 68.38 86 ALA A N 1
ATOM 689 C CA . ALA A 1 86 ? 14.657 -0.408 -24.614 1.00 68.38 86 ALA A CA 1
ATOM 690 C C . ALA A 1 86 ? 15.232 -0.670 -26.014 1.00 68.38 86 ALA A C 1
ATOM 692 O O . ALA A 1 86 ? 15.141 -1.780 -26.532 1.00 68.38 86 ALA A O 1
ATOM 693 N N . THR A 1 87 ? 15.837 0.337 -26.640 1.00 71.81 87 THR A N 1
ATOM 694 C CA . THR A 1 87 ? 16.543 0.157 -27.923 1.00 71.81 87 THR A CA 1
ATOM 695 C C . THR A 1 87 ? 18.057 0.004 -27.757 1.00 7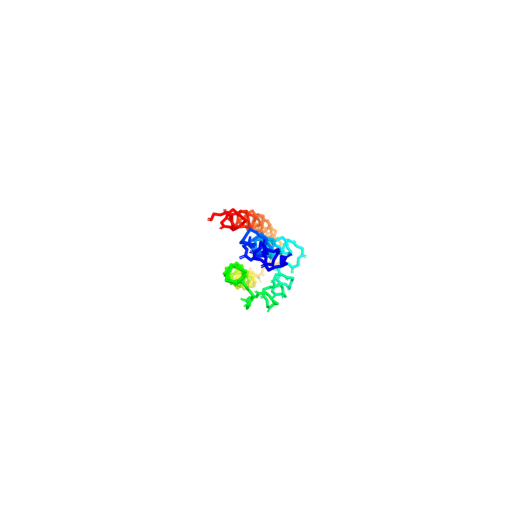1.81 87 THR A C 1
ATOM 697 O O . THR A 1 87 ? 18.677 -0.663 -28.577 1.00 71.81 87 THR A O 1
ATOM 700 N N . ASP A 1 88 ? 18.643 0.533 -26.671 1.00 78.88 88 ASP A N 1
ATOM 701 C CA . ASP A 1 88 ? 20.089 0.500 -26.398 1.00 78.88 88 ASP A CA 1
ATOM 702 C C . ASP A 1 88 ? 20.424 0.050 -24.965 1.00 78.88 88 ASP A C 1
ATOM 704 O O . ASP A 1 88 ? 19.930 0.601 -23.977 1.00 78.88 88 ASP A O 1
ATOM 708 N N . ILE A 1 89 ? 21.344 -0.914 -24.838 1.00 76.69 89 ILE A N 1
ATOM 709 C CA . ILE A 1 89 ? 21.743 -1.535 -23.557 1.00 76.69 89 ILE A CA 1
ATOM 710 C C . ILE A 1 89 ? 22.400 -0.521 -22.607 1.00 76.69 89 ILE A C 1
ATOM 712 O O . ILE A 1 89 ? 22.139 -0.534 -21.408 1.00 76.69 89 ILE A O 1
ATOM 716 N N . SER A 1 90 ? 23.211 0.408 -23.116 1.00 79.81 90 SER A N 1
ATOM 717 C CA . SER A 1 90 ? 23.822 1.457 -22.284 1.00 79.81 90 SER A CA 1
ATOM 718 C C . SER A 1 90 ? 22.784 2.452 -21.750 1.00 79.81 90 SER A C 1
ATOM 720 O O . SER A 1 90 ? 22.916 2.959 -20.637 1.00 79.81 90 SER A O 1
ATOM 722 N N . PHE A 1 91 ? 21.725 2.705 -22.524 1.00 76.62 91 PHE A N 1
ATOM 723 C CA . PHE A 1 91 ? 20.647 3.621 -22.153 1.00 76.62 91 PHE A CA 1
ATOM 724 C C . PHE A 1 91 ? 19.707 2.990 -21.112 1.00 76.62 91 PHE A C 1
ATOM 726 O O . PHE A 1 91 ? 19.256 3.676 -20.190 1.00 76.62 91 PHE A O 1
ATOM 733 N N . ILE A 1 92 ? 19.500 1.665 -21.182 1.00 79.44 92 ILE A N 1
ATOM 734 C CA . ILE A 1 92 ? 18.685 0.915 -20.215 1.00 79.44 92 ILE A CA 1
ATOM 735 C C . ILE A 1 92 ? 19.239 0.995 -18.793 1.00 79.44 92 ILE A C 1
ATOM 737 O O . ILE A 1 92 ? 18.467 1.104 -17.843 1.00 79.44 92 ILE A O 1
ATOM 741 N N . ILE A 1 93 ? 20.566 0.961 -18.633 1.00 81.50 93 ILE A N 1
ATOM 742 C CA . ILE A 1 93 ? 21.207 0.962 -17.312 1.00 81.50 93 ILE A CA 1
ATOM 743 C C . ILE A 1 93 ? 20.988 2.314 -16.631 1.00 81.50 93 ILE A C 1
ATOM 745 O O . ILE A 1 93 ? 20.612 2.363 -15.462 1.00 81.50 93 ILE A O 1
ATOM 749 N N . ILE A 1 94 ? 21.167 3.410 -17.372 1.00 84.50 94 ILE A N 1
ATOM 750 C CA . ILE A 1 94 ? 21.018 4.775 -16.852 1.00 84.50 94 ILE A CA 1
ATOM 751 C C . ILE A 1 94 ? 19.560 5.047 -16.472 1.00 84.50 94 ILE A C 1
ATOM 753 O O . ILE A 1 94 ? 19.283 5.487 -15.355 1.00 84.50 94 ILE A O 1
ATOM 757 N N . ILE A 1 95 ? 18.614 4.734 -17.362 1.00 82.38 95 ILE A N 1
ATOM 758 C CA . ILE A 1 95 ? 17.185 4.917 -17.083 1.00 82.38 95 ILE A CA 1
ATOM 759 C C . ILE A 1 95 ? 16.714 3.985 -15.967 1.00 82.38 95 ILE A C 1
ATOM 761 O O . ILE A 1 95 ? 15.990 4.424 -15.075 1.00 82.38 95 ILE A O 1
ATOM 765 N N . GLY A 1 96 ? 17.159 2.728 -15.966 1.00 82.12 96 GLY A N 1
ATOM 766 C CA . GLY A 1 96 ? 16.862 1.774 -14.902 1.00 82.12 96 GLY A CA 1
ATOM 767 C C . GLY A 1 96 ? 17.329 2.276 -13.536 1.00 82.12 96 GLY A C 1
ATOM 768 O O . GLY A 1 96 ? 16.591 2.158 -12.557 1.00 82.12 96 GLY A O 1
ATOM 769 N N . PHE A 1 97 ? 18.500 2.916 -13.468 1.00 85.38 97 PHE A N 1
ATOM 770 C CA . PHE A 1 97 ? 19.010 3.513 -12.234 1.00 85.38 97 PHE A CA 1
ATOM 771 C C . PHE A 1 97 ? 18.143 4.687 -11.760 1.00 85.38 97 PHE A C 1
ATOM 773 O O . PHE A 1 97 ? 17.777 4.750 -10.587 1.00 85.38 97 PHE A O 1
ATOM 780 N N . ILE A 1 98 ? 17.746 5.580 -12.674 1.00 87.31 98 ILE A N 1
ATOM 781 C CA . ILE A 1 98 ? 16.872 6.726 -12.371 1.00 87.31 98 ILE A CA 1
ATOM 782 C C . ILE A 1 98 ? 15.494 6.253 -11.892 1.00 87.31 98 ILE A C 1
ATOM 784 O O . ILE A 1 98 ? 14.999 6.734 -10.874 1.00 87.31 98 ILE A O 1
ATOM 788 N N . ILE A 1 99 ? 14.887 5.284 -12.583 1.00 85.38 99 ILE A N 1
ATOM 789 C CA . ILE A 1 99 ? 13.586 4.713 -12.210 1.00 85.38 99 ILE A CA 1
ATOM 790 C C . ILE A 1 99 ? 13.681 3.982 -10.870 1.00 85.38 99 ILE A C 1
ATOM 792 O O . ILE A 1 99 ? 12.785 4.103 -10.042 1.00 85.38 99 ILE A O 1
ATOM 796 N N . THR A 1 100 ? 14.769 3.262 -10.606 1.00 85.44 100 THR A N 1
ATOM 797 C CA . THR A 1 100 ? 14.959 2.605 -9.305 1.00 85.44 100 THR A CA 1
ATOM 798 C C . THR A 1 100 ? 15.074 3.640 -8.189 1.00 85.44 100 THR A C 1
ATOM 800 O O . THR A 1 100 ? 14.440 3.495 -7.146 1.00 85.44 100 THR A O 1
ATOM 803 N N . PHE A 1 101 ? 15.814 4.728 -8.418 1.00 90.50 101 PHE A N 1
ATOM 804 C CA . PHE A 1 101 ? 15.953 5.811 -7.447 1.00 90.50 101 PHE A CA 1
ATOM 805 C C . PHE A 1 101 ? 14.615 6.518 -7.179 1.00 90.50 101 PHE A C 1
ATOM 807 O O . PHE A 1 101 ? 14.235 6.701 -6.022 1.00 90.50 101 PHE A O 1
ATOM 814 N N . ILE A 1 102 ? 13.851 6.840 -8.232 1.00 89.31 102 ILE A N 1
ATOM 815 C CA . ILE A 1 102 ? 12.506 7.424 -8.097 1.00 89.31 102 ILE A CA 1
ATOM 816 C C . ILE A 1 102 ? 11.541 6.450 -7.411 1.00 89.31 102 ILE A C 1
ATOM 818 O O . ILE A 1 102 ? 10.705 6.865 -6.609 1.00 89.31 102 ILE A O 1
ATOM 822 N N . GLY A 1 103 ? 11.680 5.153 -7.694 1.00 87.06 103 GLY A N 1
ATOM 823 C CA . GLY A 1 103 ? 10.902 4.080 -7.092 1.00 87.06 103 GLY A CA 1
ATOM 824 C C . GLY A 1 103 ? 11.145 3.994 -5.592 1.00 87.06 103 GLY A C 1
ATOM 825 O O . GLY A 1 103 ? 10.189 4.000 -4.825 1.00 87.06 103 GLY A O 1
ATOM 826 N N . ILE A 1 104 ? 12.408 4.014 -5.158 1.00 88.62 104 ILE A N 1
ATOM 827 C CA . ILE A 1 104 ? 12.777 4.014 -3.735 1.00 88.62 104 ILE A CA 1
ATOM 828 C C . ILE A 1 104 ? 12.208 5.247 -3.023 1.00 88.62 104 ILE A C 1
ATOM 830 O O . ILE A 1 104 ? 11.600 5.110 -1.962 1.00 88.62 104 ILE A O 1
ATOM 834 N N . LEU A 1 105 ? 12.342 6.439 -3.615 1.00 91.62 105 LEU A N 1
ATOM 835 C CA . LEU A 1 105 ? 11.774 7.670 -3.050 1.00 91.62 105 LEU A CA 1
ATOM 836 C C . LEU A 1 105 ? 10.246 7.608 -2.948 1.00 91.62 105 LEU A C 1
ATOM 838 O O . LEU A 1 105 ? 9.671 8.017 -1.939 1.00 91.62 105 LEU A O 1
ATOM 842 N N . SER A 1 106 ? 9.592 7.058 -3.970 1.00 87.12 106 SER A N 1
ATOM 843 C CA . SER A 1 106 ? 8.140 6.884 -3.986 1.00 87.12 106 SER A CA 1
ATOM 844 C C . SER A 1 106 ? 7.699 5.895 -2.911 1.00 87.12 106 SER A C 1
ATOM 846 O O . SER A 1 106 ? 6.805 6.210 -2.133 1.00 87.12 106 SER A O 1
ATOM 848 N N . ILE A 1 107 ? 8.353 4.733 -2.805 1.00 86.31 107 ILE A N 1
ATOM 849 C CA . ILE A 1 107 ? 8.077 3.725 -1.770 1.00 86.31 107 ILE A CA 1
ATOM 850 C C . ILE A 1 107 ? 8.260 4.328 -0.376 1.00 86.31 107 ILE A C 1
ATOM 852 O O . ILE A 1 107 ? 7.425 4.108 0.499 1.00 86.31 107 ILE A O 1
ATOM 856 N N . PHE A 1 108 ? 9.306 5.128 -0.171 1.00 88.75 108 PHE A N 1
ATOM 857 C CA . PHE A 1 108 ? 9.529 5.821 1.093 1.00 88.75 108 PHE A CA 1
ATOM 858 C C . PHE A 1 108 ? 8.389 6.802 1.419 1.00 88.75 108 PHE A C 1
ATOM 860 O O . PHE A 1 108 ? 7.843 6.766 2.523 1.00 88.75 108 PHE A O 1
ATOM 867 N N . ALA A 1 109 ? 7.956 7.614 0.449 1.00 87.25 109 ALA A N 1
ATOM 868 C CA . ALA A 1 109 ? 6.816 8.517 0.612 1.00 87.25 109 ALA A CA 1
ATOM 869 C C . ALA A 1 109 ? 5.501 7.761 0.894 1.00 87.25 109 ALA A C 1
ATOM 871 O O . ALA A 1 109 ? 4.752 8.133 1.799 1.00 87.25 109 ALA A O 1
ATOM 872 N N . PHE A 1 110 ? 5.241 6.662 0.180 1.00 84.19 110 PHE A N 1
ATOM 873 C CA . PHE A 1 110 ? 4.083 5.796 0.414 1.00 84.19 110 PHE A CA 1
ATOM 874 C C . PHE A 1 110 ? 4.124 5.130 1.793 1.00 84.19 110 PHE A C 1
ATOM 876 O O . PHE A 1 110 ? 3.092 5.041 2.458 1.00 84.19 110 PHE A O 1
ATOM 883 N N . SER A 1 111 ? 5.304 4.719 2.263 1.00 85.06 111 SER A N 1
ATOM 884 C CA . SER A 1 111 ? 5.478 4.162 3.606 1.00 85.06 111 SER A CA 1
ATOM 885 C C . SER A 1 111 ? 5.125 5.185 4.688 1.00 85.06 111 SER A C 1
ATOM 887 O O . SER A 1 111 ? 4.461 4.837 5.664 1.00 85.06 111 SER A O 1
ATOM 889 N N . ILE A 1 112 ? 5.513 6.453 4.507 1.00 88.44 112 ILE A N 1
ATOM 890 C CA . ILE A 1 112 ? 5.132 7.546 5.414 1.00 88.44 112 ILE A CA 1
ATOM 891 C C . ILE A 1 112 ? 3.617 7.754 5.389 1.00 88.44 112 ILE A C 1
ATOM 893 O O . ILE A 1 112 ? 2.994 7.830 6.447 1.00 88.44 112 ILE A O 1
ATOM 897 N N . LEU A 1 113 ? 3.009 7.796 4.201 1.00 85.56 113 LEU A N 1
ATOM 898 C CA . LEU A 1 113 ? 1.563 7.966 4.060 1.00 85.56 113 LEU A CA 1
ATOM 899 C C . LEU A 1 113 ? 0.788 6.836 4.757 1.00 85.56 113 LEU A C 1
ATOM 901 O O . LEU A 1 113 ? -0.168 7.101 5.486 1.00 85.56 113 LEU A O 1
ATOM 905 N N . SER A 1 114 ? 1.240 5.589 4.599 1.00 81.62 114 SER A N 1
ATOM 906 C CA . SER A 1 114 ? 0.638 4.426 5.255 1.00 81.62 114 SER A CA 1
ATOM 907 C C . SER A 1 114 ? 0.778 4.476 6.775 1.00 81.62 114 SER A C 1
ATOM 909 O O . SER A 1 114 ? -0.149 4.106 7.500 1.00 81.62 114 SER A O 1
ATOM 911 N N . PHE A 1 115 ? 1.918 4.954 7.275 1.00 84.75 115 PHE A N 1
ATOM 912 C CA . PHE A 1 115 ? 2.118 5.147 8.706 1.00 84.75 115 PHE A CA 1
ATOM 913 C C . PHE A 1 115 ? 1.173 6.222 9.259 1.00 84.75 115 PHE A C 1
ATOM 915 O O . PHE A 1 115 ? 0.468 5.976 10.235 1.00 84.75 115 PHE A O 1
ATOM 922 N N . VAL A 1 116 ? 1.071 7.374 8.589 1.00 87.25 116 VAL A N 1
ATOM 923 C CA . VAL A 1 116 ? 0.154 8.462 8.968 1.00 87.25 116 VAL A CA 1
ATOM 924 C C . VAL A 1 116 ? -1.300 7.989 8.973 1.00 87.25 116 VAL A C 1
ATOM 926 O O . VAL A 1 116 ? -2.014 8.230 9.944 1.00 87.25 116 VAL A O 1
ATOM 929 N N . PHE A 1 117 ? -1.732 7.259 7.941 1.00 84.81 117 PHE A N 1
ATOM 930 C CA . PHE A 1 117 ? -3.072 6.671 7.886 1.00 84.81 117 PHE A CA 1
ATOM 931 C C . PHE A 1 117 ? -3.347 5.755 9.086 1.00 84.81 117 PHE A C 1
ATOM 933 O O . PHE A 1 117 ? -4.402 5.850 9.712 1.00 84.81 117 PHE A O 1
ATOM 940 N N . THR A 1 118 ? -2.372 4.918 9.450 1.00 82.56 118 THR A N 1
ATOM 941 C CA . THR A 1 118 ? -2.472 4.011 10.603 1.00 82.56 118 THR A CA 1
ATOM 942 C C . THR A 1 118 ? -2.641 4.791 11.911 1.00 82.56 118 THR A C 1
ATOM 944 O O . THR A 1 118 ? -3.511 4.457 12.714 1.00 82.56 118 THR A O 1
ATOM 947 N N . ILE A 1 119 ? -1.872 5.868 12.109 1.00 86.00 119 ILE A N 1
ATOM 948 C CA . ILE A 1 119 ? -1.972 6.731 13.299 1.00 86.00 119 ILE A CA 1
ATOM 949 C C . ILE A 1 119 ? -3.321 7.460 13.365 1.00 86.00 119 ILE A C 1
ATOM 951 O O . ILE A 1 119 ? -3.946 7.499 14.425 1.00 86.00 119 ILE A O 1
ATOM 955 N N . ILE A 1 120 ? -3.803 8.002 12.243 1.00 86.19 120 ILE A N 1
ATOM 956 C CA . ILE A 1 120 ? -5.113 8.668 12.181 1.00 86.19 120 ILE A CA 1
ATOM 957 C C . ILE A 1 120 ? -6.230 7.677 12.516 1.00 86.19 120 ILE A C 1
ATOM 959 O O . ILE A 1 120 ? -7.137 8.005 13.278 1.00 86.19 120 ILE A O 1
ATOM 963 N N . ALA A 1 121 ? -6.158 6.456 11.986 1.00 80.62 121 ALA A N 1
ATOM 964 C CA . ALA A 1 121 ? -7.151 5.429 12.259 1.00 80.62 121 ALA A CA 1
ATOM 965 C C . ALA A 1 121 ? -7.159 4.993 13.734 1.00 80.62 121 ALA A C 1
ATOM 967 O O . ALA A 1 121 ? -8.231 4.814 14.308 1.00 80.62 121 ALA A O 1
ATOM 968 N N . LEU A 1 122 ? -5.983 4.896 14.366 1.00 81.81 122 LEU A N 1
ATOM 969 C CA . LEU A 1 122 ? -5.838 4.670 15.809 1.00 81.81 122 LEU A CA 1
ATOM 970 C C . LEU A 1 122 ? -6.517 5.769 16.637 1.00 81.81 122 LEU A C 1
ATOM 972 O O . LEU A 1 122 ? -7.217 5.464 17.599 1.00 81.81 122 LEU A O 1
ATOM 976 N N . PHE A 1 123 ? -6.342 7.034 16.252 1.00 83.38 123 PHE A N 1
ATOM 977 C CA . PHE A 1 123 ? -6.973 8.164 16.936 1.00 83.38 123 PHE A CA 1
ATOM 978 C C . PHE A 1 123 ? -8.497 8.182 16.747 1.00 83.38 123 PHE A C 1
ATOM 980 O O . PHE A 1 123 ? -9.236 8.422 17.698 1.00 83.38 123 PHE A O 1
ATOM 987 N N . LEU A 1 124 ? -8.976 7.849 15.545 1.00 79.19 124 LEU A N 1
ATOM 988 C CA . LEU A 1 124 ? -10.403 7.787 15.215 1.00 79.19 124 LEU A CA 1
ATOM 989 C C . LEU A 1 124 ? -11.152 6.661 15.953 1.00 79.19 124 LEU A C 1
ATOM 991 O O . LEU A 1 124 ? -12.364 6.740 16.097 1.00 79.19 124 LEU A O 1
ATOM 995 N N . ILE A 1 125 ? -10.457 5.617 16.416 1.00 75.69 125 ILE A N 1
ATOM 996 C CA . ILE A 1 125 ? -11.049 4.556 17.253 1.00 75.69 125 ILE A CA 1
ATOM 997 C C . ILE A 1 125 ? -11.364 5.062 18.672 1.00 75.69 125 ILE A C 1
ATOM 999 O O . ILE A 1 125 ? -12.208 4.484 19.350 1.00 75.69 125 ILE A O 1
ATOM 1003 N N . HIS A 1 126 ? -10.696 6.124 19.132 1.00 67.56 126 HIS A N 1
ATOM 1004 C CA . HIS A 1 126 ? -10.813 6.627 20.503 1.00 67.56 126 HIS A CA 1
ATOM 1005 C C . HIS A 1 126 ? -11.785 7.820 20.649 1.00 67.56 126 HIS A C 1
ATOM 1007 O O . HIS A 1 126 ? -12.076 8.229 21.778 1.00 67.56 126 HIS A O 1
ATOM 1013 N N . ILE A 1 127 ? -12.269 8.379 19.534 1.00 61.44 127 ILE A N 1
ATOM 1014 C CA . ILE A 1 127 ? -13.281 9.453 19.478 1.00 61.44 127 ILE A CA 1
ATOM 1015 C C . ILE A 1 127 ? -14.652 8.841 19.204 1.00 61.44 127 ILE A C 1
ATOM 1017 O O . ILE A 1 127 ? -15.606 9.225 19.915 1.00 61.44 127 ILE A O 1
#

Foldseek 3Di:
DPVVVVVVPPPPVPVLLVVLLVLLLQLLVVCVVPVAPRSVVSLVVCVVVDVLSVVSSVVSNVVSVVVVVVVVVVVVVVVVVLVVPPPDPVVSVVVVVVVVVVVVVVVVVVVVVSVVVSVVSNVVSVD

Radius of gyration: 23.16 Å; chains: 1; bounding box: 56×23×80 Å

Sequence (127 aa):
MTTEMNDVTNHQPNRKSNDENIMAMLIYLLSLFTSIIGPLIIWLLKKDESKLVDRAGKNYLNYTISYIIWSIVLVVITLIGVFLIATDISFIIIIGFIITFIGILSIFAFSILSFVFTIIALFLIHI

pLDDT: mean 80.39, std 10.26, range [48.34, 91.62]

Secondary structure (DSSP, 8-state):
--SSSSGGGS--HHHHHHHHHHHHHHHHHHHHHHTTHHHHHHHHHHTTT-HHHHHHHHHHHHHHHHHHHHHHHHHHHHHHHHHHTTT-HHHHHHHHHHHHHHHHHHHHHHHHHHHHHHHHHHHHTT-

Organism: Staphylococcus aureus (NCBI:txid1280)